Protein AF-A0A6M3KTJ4-F1 (afdb_monomer)

Organism: NCBI:txid1070528

Nearest PDB structures (foldseek):
  1l7x-assembly1_B-2  TM=6.005E-01  e=7.332E+00  Homo sapiens

Structure (mmCIF, N/CA/C/O backbone):
data_AF-A0A6M3KTJ4-F1
#
_entry.id   AF-A0A6M3KTJ4-F1
#
loop_
_atom_site.group_PDB
_atom_site.id
_atom_site.type_symbol
_atom_site.label_atom_id
_atom_site.label_alt_id
_atom_site.label_comp_id
_atom_site.label_asym_id
_atom_site.label_entity_id
_atom_site.label_seq_id
_atom_site.pdbx_PDB_ins_code
_atom_site.Cartn_x
_atom_site.Cartn_y
_atom_site.Cartn_z
_atom_site.occupancy
_atom_site.B_iso_or_equiv
_atom_site.auth_seq_id
_atom_site.auth_comp_id
_atom_site.auth_asym_id
_atom_site.auth_atom_id
_atom_site.pdbx_PDB_model_num
ATOM 1 N N . MET A 1 1 ? -11.665 -12.341 7.293 1.00 63.75 1 MET A N 1
ATOM 2 C CA . MET A 1 1 ? -10.590 -11.445 7.767 1.00 63.75 1 MET A CA 1
ATOM 3 C C . MET A 1 1 ? -9.765 -11.089 6.544 1.00 63.75 1 MET A C 1
ATOM 5 O O . MET A 1 1 ? -9.451 -12.004 5.794 1.00 63.75 1 MET A O 1
ATOM 9 N N . VAL A 1 2 ? -9.536 -9.805 6.265 1.00 77.19 2 VAL A N 1
ATOM 10 C CA . VAL A 1 2 ? -8.692 -9.394 5.128 1.00 77.19 2 VAL A CA 1
ATOM 11 C C . VAL A 1 2 ? -7.258 -9.811 5.452 1.00 77.19 2 VAL A C 1
ATOM 13 O O . VAL A 1 2 ? -6.777 -9.488 6.536 1.00 77.19 2 VAL A O 1
ATOM 16 N N . ASN A 1 3 ? -6.614 -10.576 4.569 1.00 90.00 3 ASN A N 1
ATOM 17 C CA . ASN A 1 3 ? -5.204 -10.921 4.736 1.00 90.00 3 ASN A CA 1
ATOM 18 C C . ASN A 1 3 ? -4.359 -9.706 4.324 1.00 90.00 3 ASN A C 1
ATOM 20 O O . ASN A 1 3 ? -4.553 -9.171 3.234 1.00 90.00 3 ASN A O 1
ATOM 24 N N . TYR A 1 4 ? -3.458 -9.282 5.212 1.00 88.12 4 TYR A N 1
ATOM 25 C CA . TYR A 1 4 ? -2.525 -8.182 4.983 1.00 88.12 4 TYR A CA 1
ATOM 26 C C . TYR A 1 4 ? -1.723 -8.366 3.691 1.00 88.12 4 TYR A C 1
ATOM 28 O O . TYR A 1 4 ? -1.722 -7.477 2.847 1.00 88.12 4 TYR A O 1
ATOM 36 N N . GLU A 1 5 ? -1.111 -9.536 3.508 1.00 91.50 5 GLU A N 1
ATOM 37 C CA . GLU A 1 5 ? -0.212 -9.806 2.381 1.00 91.50 5 GLU A CA 1
ATOM 38 C C . GLU A 1 5 ? -0.961 -9.729 1.043 1.00 91.50 5 GLU A C 1
ATOM 40 O O . GLU A 1 5 ? -0.541 -9.011 0.141 1.00 91.50 5 GLU A O 1
ATOM 45 N N . ASP A 1 6 ? -2.128 -10.375 0.951 1.00 94.44 6 ASP A N 1
ATOM 46 C CA . ASP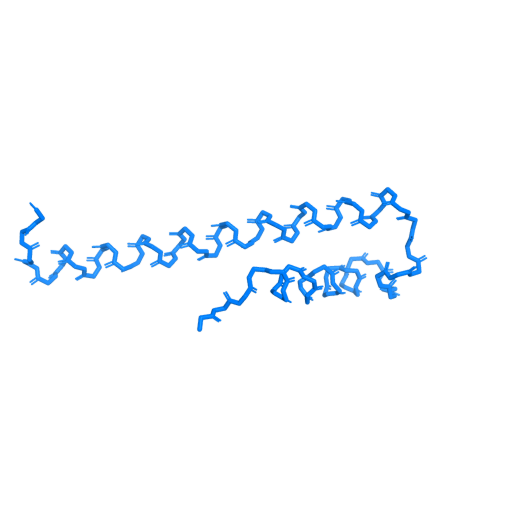 A 1 6 ? -2.977 -10.365 -0.253 1.00 94.44 6 ASP A CA 1
ATOM 47 C C . ASP A 1 6 ? -3.512 -8.958 -0.573 1.00 94.44 6 ASP A C 1
ATOM 49 O O . ASP A 1 6 ? -3.619 -8.564 -1.735 1.00 94.44 6 ASP A O 1
ATOM 53 N 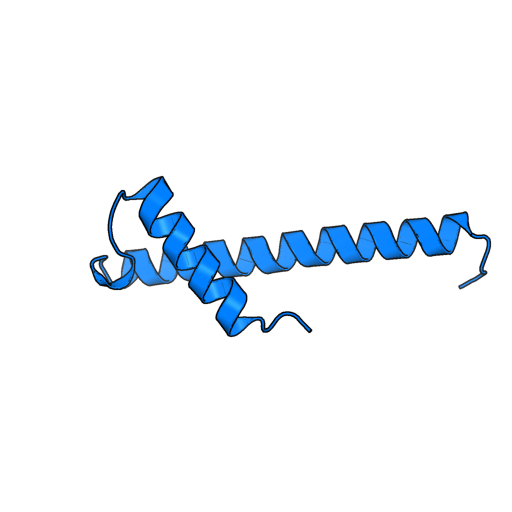N . TRP A 1 7 ? -3.846 -8.169 0.453 1.00 93.94 7 TRP A N 1
ATOM 54 C CA . TRP A 1 7 ? -4.309 -6.799 0.248 1.00 93.94 7 TRP A CA 1
ATOM 55 C C . TRP A 1 7 ? -3.184 -5.908 -0.282 1.00 93.94 7 TRP A C 1
ATOM 57 O O . TRP A 1 7 ? -3.378 -5.196 -1.269 1.00 93.94 7 TRP A O 1
ATOM 67 N N . VAL A 1 8 ? -2.009 -5.974 0.350 1.00 94.81 8 VAL A N 1
ATOM 68 C CA . VAL A 1 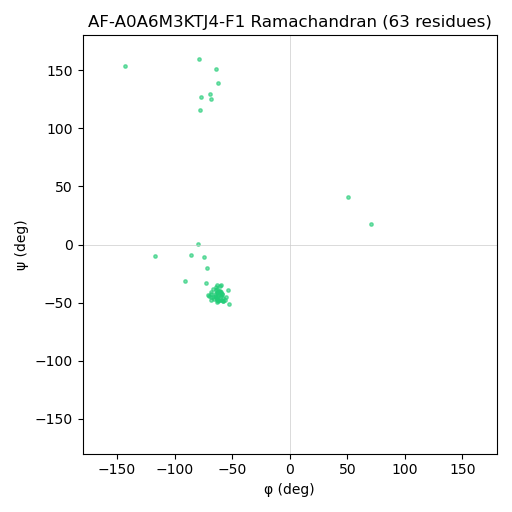8 ? -0.839 -5.171 -0.022 1.00 94.81 8 VAL A CA 1
ATOM 69 C C . VAL A 1 8 ? -0.373 -5.532 -1.429 1.00 94.81 8 VAL A C 1
ATOM 71 O O . VAL A 1 8 ? -0.113 -4.634 -2.226 1.00 94.81 8 VAL A O 1
ATOM 74 N N . GLU A 1 9 ? -0.351 -6.817 -1.784 1.00 95.44 9 GLU A N 1
ATOM 75 C CA . GLU A 1 9 ? 0.018 -7.273 -3.126 1.00 95.44 9 GLU A CA 1
ATOM 76 C C . GLU A 1 9 ? -0.953 -6.752 -4.196 1.00 95.44 9 GLU A C 1
ATOM 78 O O . GLU A 1 9 ? -0.533 -6.149 -5.186 1.00 95.44 9 GLU A O 1
ATOM 83 N N . LYS A 1 10 ? -2.268 -6.874 -3.971 1.00 95.69 10 LYS A N 1
ATOM 84 C CA . LYS A 1 10 ? -3.282 -6.322 -4.888 1.00 95.69 10 LYS A CA 1
ATOM 85 C C . LYS A 1 10 ? -3.159 -4.813 -5.040 1.00 95.69 10 LYS A C 1
ATOM 87 O O . LYS A 1 10 ? -3.299 -4.291 -6.148 1.00 95.69 10 LYS A O 1
ATOM 92 N N . ARG A 1 11 ? -2.906 -4.103 -3.939 1.00 96.50 11 ARG A N 1
ATOM 93 C CA . ARG A 1 11 ? -2.753 -2.649 -3.961 1.00 96.50 11 ARG A CA 1
ATOM 94 C C . ARG A 1 11 ? -1.478 -2.231 -4.691 1.00 96.50 11 ARG A C 1
ATOM 96 O O . ARG A 1 11 ? -1.534 -1.312 -5.501 1.00 96.50 11 ARG A O 1
ATOM 103 N N . ALA A 1 12 ? -0.372 -2.940 -4.489 1.00 96.19 12 ALA A N 1
ATOM 104 C CA . ALA A 1 12 ? 0.876 -2.714 -5.210 1.00 96.19 12 ALA A CA 1
ATOM 105 C C . ALA A 1 12 ? 0.700 -2.879 -6.731 1.00 96.19 12 ALA A C 1
ATOM 107 O O . ALA A 1 12 ? 1.160 -2.032 -7.497 1.00 96.19 12 ALA A O 1
ATOM 108 N N . VAL A 1 13 ? -0.039 -3.904 -7.173 1.00 97.19 13 VAL A N 1
ATOM 109 C CA . VAL A 1 13 ? -0.379 -4.094 -8.596 1.00 97.19 13 VAL A CA 1
ATOM 110 C C . VAL A 1 13 ? -1.216 -2.930 -9.134 1.00 97.19 13 VAL A C 1
ATOM 112 O O . VAL A 1 13 ? -0.918 -2.406 -10.204 1.00 97.19 13 VAL A O 1
ATOM 115 N N . GLN A 1 14 ? -2.217 -2.466 -8.383 1.00 96.50 14 GLN A N 1
ATOM 116 C CA . GLN A 1 14 ? -3.024 -1.306 -8.787 1.00 96.50 14 GLN A CA 1
ATOM 117 C C . GLN A 1 14 ? -2.200 -0.020 -8.8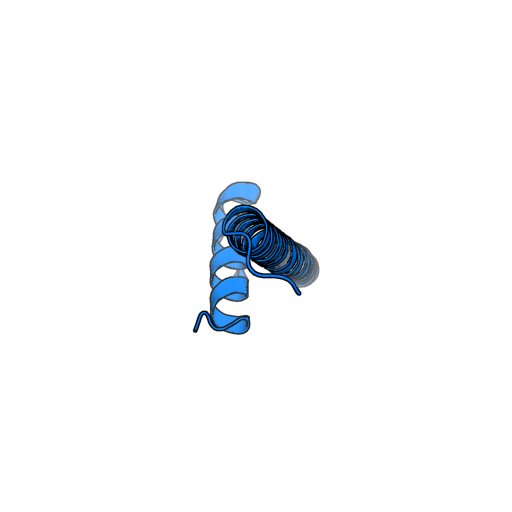92 1.00 96.50 14 GLN A C 1
ATOM 119 O O . GLN A 1 14 ? -2.410 0.771 -9.810 1.00 96.50 14 GLN A O 1
ATOM 124 N N . ILE A 1 15 ? -1.277 0.207 -7.955 1.00 96.12 15 ILE A N 1
ATOM 125 C CA . ILE A 1 15 ? -0.385 1.370 -7.977 1.00 96.12 15 ILE A CA 1
ATOM 126 C C . ILE A 1 15 ? 0.550 1.295 -9.189 1.00 96.12 15 ILE A C 1
ATOM 128 O O . ILE A 1 15 ? 0.734 2.304 -9.869 1.00 96.12 15 ILE A O 1
ATOM 132 N N . ALA A 1 16 ? 1.101 0.116 -9.497 1.00 96.44 16 ALA A N 1
ATOM 133 C CA . ALA A 1 16 ? 1.929 -0.093 -10.684 1.00 96.44 16 ALA A CA 1
ATOM 134 C C . ALA A 1 16 ? 1.175 0.245 -11.979 1.00 96.44 16 ALA A C 1
ATOM 136 O O . ALA A 1 16 ? 1.667 1.035 -12.789 1.00 96.44 16 ALA A O 1
ATOM 137 N N . ASP A 1 17 ? -0.049 -0.265 -12.120 1.00 96.38 17 ASP A N 1
ATOM 138 C CA . ASP A 1 17 ? -0.913 0.015 -13.269 1.00 96.38 17 ASP A CA 1
ATOM 139 C C . ASP A 1 17 ? -1.261 1.512 -13.360 1.00 96.38 17 ASP A C 1
ATOM 141 O O . ASP A 1 17 ? -1.042 2.159 -14.382 1.00 96.38 17 ASP A O 1
ATOM 145 N N . THR A 1 18 ? -1.695 2.114 -12.251 1.00 95.62 18 THR A N 1
ATOM 146 C CA . THR A 1 18 ? -2.178 3.504 -12.236 1.00 95.62 18 THR A CA 1
ATOM 147 C C . THR A 1 18 ? -1.057 4.530 -12.422 1.00 95.62 18 THR A C 1
ATOM 149 O O . THR A 1 18 ? -1.234 5.511 -13.143 1.00 95.62 18 THR A O 1
ATOM 152 N N . GLN A 1 19 ? 0.085 4.353 -11.750 1.00 95.06 19 GLN A N 1
ATOM 153 C CA . GLN A 1 19 ? 1.170 5.343 -11.754 1.00 95.06 19 GLN A CA 1
ATOM 154 C C . GLN A 1 19 ? 2.190 5.113 -12.875 1.00 95.06 19 GLN A C 1
ATOM 156 O O . GLN A 1 19 ? 2.787 6.077 -13.357 1.00 95.06 19 GLN A O 1
ATOM 161 N N . TYR A 1 20 ? 2.419 3.860 -13.277 1.00 90.06 20 TYR A N 1
ATOM 162 C CA . TYR A 1 20 ? 3.489 3.503 -14.215 1.00 90.06 20 TYR A CA 1
ATOM 163 C C . TYR A 1 20 ? 2.969 2.901 -15.523 1.00 90.06 20 TYR A C 1
ATOM 165 O O . TYR A 1 20 ? 3.770 2.766 -16.449 1.00 90.06 20 TYR 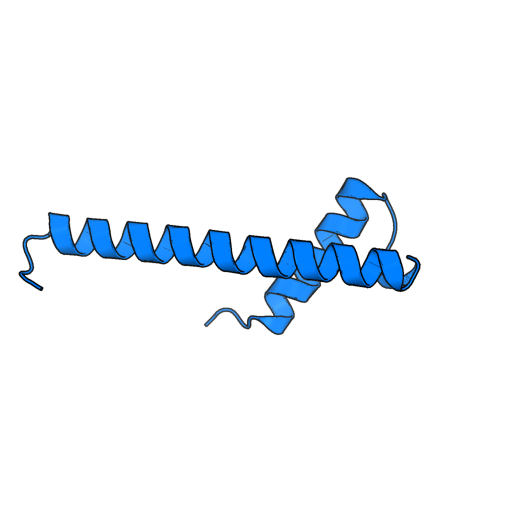A O 1
ATOM 173 N N . ALA A 1 21 ? 1.671 2.574 -15.621 1.00 93.69 21 ALA A N 1
ATOM 174 C CA . ALA A 1 21 ? 1.060 1.892 -16.767 1.00 93.69 21 ALA A CA 1
ATOM 175 C C . ALA A 1 21 ? 1.834 0.623 -17.165 1.00 93.69 21 ALA A C 1
ATOM 177 O O . ALA A 1 21 ? 2.112 0.378 -18.343 1.00 93.69 21 ALA A O 1
ATOM 178 N N . ARG A 1 22 ? 2.273 -0.133 -16.153 1.00 91.81 22 ARG A N 1
ATOM 179 C CA . ARG A 1 22 ? 3.115 -1.324 -16.290 1.00 91.81 22 ARG A CA 1
ATOM 180 C C . ARG A 1 22 ? 2.727 -2.375 -15.268 1.00 91.81 22 ARG A C 1
ATOM 182 O O . ARG A 1 22 ? 2.290 -2.038 -14.168 1.00 91.81 22 ARG A O 1
ATOM 189 N N . ASP A 1 23 ? 2.999 -3.630 -15.611 1.00 94.31 23 ASP A N 1
ATOM 190 C CA . ASP A 1 23 ? 2.923 -4.725 -14.656 1.00 94.31 23 ASP A CA 1
ATOM 191 C C . ASP A 1 23 ? 3.940 -4.521 -13.530 1.00 94.31 23 ASP A C 1
ATOM 193 O O . ASP A 1 23 ? 5.085 -4.119 -13.749 1.00 94.31 23 ASP A O 1
ATOM 197 N N . PHE A 1 24 ? 3.515 -4.816 -12.303 1.00 93.25 24 PHE A N 1
ATOM 198 C CA . PHE A 1 24 ? 4.324 -4.603 -11.105 1.00 93.25 24 PHE A CA 1
ATOM 199 C C . PHE A 1 24 ? 5.692 -5.300 -11.190 1.00 93.25 24 PHE A C 1
ATOM 201 O O . PHE A 1 24 ? 6.721 -4.691 -10.895 1.00 93.25 24 PHE A O 1
ATOM 208 N N . TYR A 1 25 ? 5.714 -6.556 -11.645 1.00 93.31 25 TYR A N 1
ATOM 209 C CA . TYR A 1 25 ? 6.937 -7.360 -11.716 1.00 93.31 25 TYR A CA 1
ATOM 210 C C . TYR A 1 25 ? 7.885 -6.954 -12.859 1.00 93.31 25 TYR A C 1
ATOM 212 O O . TYR A 1 25 ? 9.040 -7.375 -12.851 1.00 93.31 25 TYR A O 1
ATOM 220 N N . ASP A 1 26 ? 7.444 -6.092 -13.783 1.00 96.50 26 ASP A N 1
ATOM 221 C CA . ASP A 1 26 ? 8.286 -5.529 -14.851 1.00 96.50 26 ASP A CA 1
ATOM 222 C C . ASP A 1 26 ? 9.059 -4.277 -14.401 1.00 96.50 26 ASP A C 1
ATOM 224 O O . ASP A 1 26 ? 9.907 -3.743 -15.126 1.00 96.50 26 ASP A O 1
ATOM 228 N N . LEU A 1 27 ? 8.750 -3.756 -13.212 1.00 94.56 27 LEU A N 1
ATOM 229 C CA . LEU A 1 27 ? 9.411 -2.584 -12.652 1.00 94.56 27 LEU A CA 1
ATOM 230 C C . LEU A 1 27 ? 10.771 -2.952 -12.049 1.00 94.56 27 LEU A C 1
ATOM 232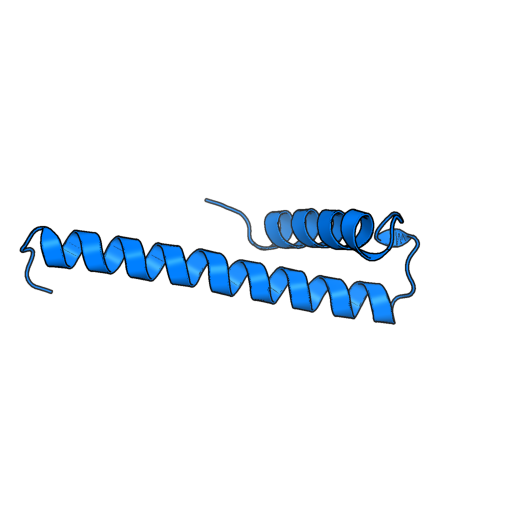 O O . LEU A 1 27 ? 11.028 -4.096 -11.688 1.00 94.56 27 LEU A O 1
ATOM 236 N N . THR A 1 28 ? 11.653 -1.963 -11.891 1.00 97.38 28 THR A N 1
ATOM 237 C CA . THR A 1 28 ? 12.917 -2.175 -11.170 1.00 97.38 28 THR A CA 1
ATOM 238 C C . THR A 1 28 ? 12.650 -2.518 -9.706 1.00 97.38 28 THR A C 1
ATOM 240 O O . THR A 1 28 ? 11.676 -2.031 -9.130 1.00 97.38 28 THR A O 1
ATOM 243 N N . GLU A 1 29 ? 13.542 -3.283 -9.071 1.00 96.56 29 GLU A N 1
ATOM 244 C CA . GLU A 1 29 ? 13.395 -3.648 -7.653 1.00 96.56 29 GLU A CA 1
ATOM 245 C C . GLU A 1 29 ? 13.195 -2.432 -6.738 1.00 96.56 29 GLU A C 1
ATOM 247 O O . GLU A 1 29 ? 12.392 -2.481 -5.810 1.00 96.56 29 GLU A O 1
ATOM 252 N N . ASP A 1 30 ? 13.890 -1.323 -7.000 1.00 97.44 30 ASP A N 1
ATOM 253 C CA . ASP A 1 30 ? 13.738 -0.093 -6.215 1.00 97.44 30 ASP A CA 1
ATOM 254 C C . ASP A 1 30 ? 12.328 0.494 -6.343 1.00 97.44 30 ASP A C 1
ATOM 256 O O . ASP A 1 30 ? 11.738 0.952 -5.361 1.00 97.44 30 ASP A O 1
ATOM 260 N N . THR A 1 31 ? 11.760 0.443 -7.549 1.00 96.12 31 THR A N 1
ATOM 261 C CA . THR A 1 31 ? 10.394 0.909 -7.802 1.00 96.12 31 THR A CA 1
ATOM 262 C C . THR A 1 31 ? 9.384 -0.024 -7.145 1.00 96.12 31 THR A C 1
ATOM 264 O O . THR A 1 31 ? 8.485 0.458 -6.458 1.00 96.12 31 THR A O 1
ATOM 267 N N . GLN A 1 32 ? 9.573 -1.339 -7.277 1.00 96.31 32 GLN A N 1
ATOM 268 C CA . GLN A 1 32 ? 8.745 -2.351 -6.619 1.00 96.31 32 GLN A CA 1
ATOM 269 C C . GLN A 1 32 ? 8.730 -2.155 -5.096 1.00 96.31 32 GLN A C 1
ATOM 271 O O . GLN A 1 32 ? 7.661 -2.091 -4.495 1.00 96.31 32 GLN A O 1
ATOM 276 N N . ARG A 1 33 ? 9.899 -1.967 -4.464 1.00 96.62 33 ARG A N 1
ATOM 277 C CA . ARG A 1 33 ? 10.007 -1.709 -3.015 1.00 96.62 33 ARG A CA 1
ATOM 278 C C . ARG A 1 33 ? 9.294 -0.428 -2.590 1.00 96.62 33 ARG A C 1
ATOM 280 O O . ARG A 1 33 ? 8.692 -0.400 -1.520 1.00 96.62 33 ARG A O 1
ATOM 287 N N . ARG A 1 34 ? 9.380 0.641 -3.388 1.00 97.00 34 ARG A N 1
ATOM 288 C CA . ARG A 1 34 ? 8.681 1.90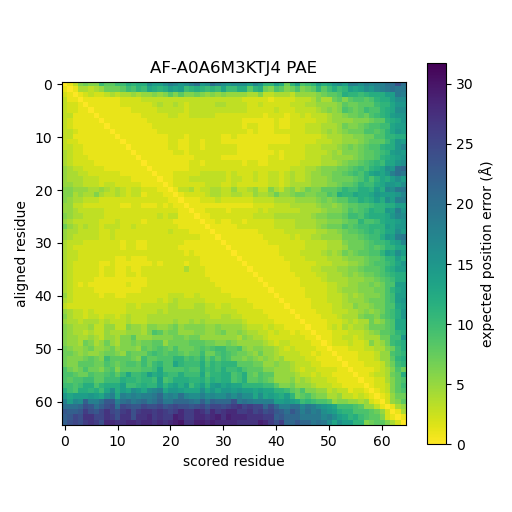0 -3.093 1.00 97.00 34 ARG A CA 1
ATOM 289 C C . ARG A 1 34 ? 7.166 1.722 -3.154 1.00 97.00 34 ARG A C 1
ATOM 291 O O . ARG A 1 34 ? 6.487 2.147 -2.228 1.00 97.00 34 ARG A O 1
ATOM 298 N N . ILE A 1 35 ? 6.669 1.071 -4.203 1.00 96.75 35 ILE A N 1
ATOM 299 C CA . ILE A 1 35 ? 5.241 0.787 -4.370 1.00 96.75 35 ILE A CA 1
ATOM 300 C C . ILE A 1 35 ? 4.731 -0.110 -3.240 1.00 96.75 35 ILE A C 1
ATOM 302 O O . ILE A 1 35 ? 3.661 0.150 -2.703 1.00 96.75 35 ILE A O 1
ATOM 306 N N . PHE A 1 36 ? 5.503 -1.122 -2.831 1.00 95.88 36 PHE A N 1
ATOM 307 C CA . PHE A 1 36 ? 5.136 -1.953 -1.684 1.00 95.88 36 PHE A CA 1
ATOM 308 C C . PHE A 1 36 ? 4.961 -1.122 -0.417 1.00 95.88 36 PHE A C 1
ATOM 310 O O . PHE A 1 36 ? 3.923 -1.224 0.219 1.00 95.88 36 PHE A O 1
ATOM 317 N N . LYS A 1 37 ? 5.912 -0.243 -0.086 1.00 96.25 37 LYS A N 1
ATOM 318 C CA . LYS A 1 37 ? 5.788 0.631 1.093 1.00 96.25 37 LYS A CA 1
ATOM 319 C C . LYS A 1 37 ? 4.575 1.557 1.028 1.00 96.25 37 LYS A C 1
ATOM 321 O O . LYS A 1 37 ? 3.972 1.838 2.057 1.00 96.25 37 LYS A O 1
ATOM 326 N N . GLU A 1 38 ? 4.235 2.044 -0.162 1.00 96.81 38 GLU A N 1
ATOM 327 C CA . GLU A 1 38 ? 3.032 2.854 -0.378 1.00 96.81 38 GLU A CA 1
ATOM 328 C C . GLU A 1 38 ? 1.761 2.026 -0.152 1.00 96.81 38 GLU A C 1
ATOM 330 O O . GLU A 1 38 ? 0.875 2.450 0.582 1.00 96.81 38 GLU A O 1
ATOM 335 N N . ALA A 1 39 ? 1.708 0.802 -0.681 1.00 95.88 39 ALA A N 1
ATOM 336 C CA . ALA A 1 39 ? 0.618 -0.125 -0.406 1.00 95.88 39 ALA A CA 1
ATOM 337 C C . ALA A 1 39 ? 0.510 -0.458 1.096 1.00 95.88 39 ALA A C 1
ATOM 339 O O . ALA A 1 39 ? -0.582 -0.435 1.651 1.00 95.88 39 ALA A O 1
ATOM 340 N N . GLU A 1 40 ? 1.614 -0.714 1.796 1.00 95.06 40 GLU A N 1
ATOM 341 C CA . GLU A 1 40 ? 1.587 -0.950 3.247 1.00 95.06 40 GLU A CA 1
ATOM 342 C C . GLU A 1 40 ? 1.039 0.259 4.025 1.00 95.06 40 GLU A C 1
ATOM 344 O O . GLU A 1 40 ? 0.251 0.084 4.957 1.00 95.06 40 GLU A O 1
ATOM 349 N N . ALA A 1 41 ? 1.403 1.483 3.628 1.00 94.38 41 ALA A N 1
ATOM 350 C CA . ALA A 1 41 ? 0.877 2.705 4.234 1.00 94.38 41 ALA A CA 1
ATOM 351 C C . ALA A 1 41 ? -0.637 2.855 4.001 1.00 94.38 41 ALA A C 1
ATOM 353 O O . ALA A 1 41 ? -1.376 3.079 4.960 1.00 94.38 41 ALA A O 1
ATOM 354 N N . ASP A 1 42 ? -1.114 2.624 2.771 1.00 93.25 42 ASP A N 1
ATOM 355 C CA . ASP A 1 42 ? -2.547 2.672 2.454 1.00 93.25 42 ASP A CA 1
ATOM 356 C C . ASP A 1 42 ? -3.350 1.652 3.289 1.00 93.25 42 ASP A C 1
ATOM 358 O O . ASP A 1 42 ? -4.489 1.921 3.681 1.00 93.25 42 ASP A O 1
ATOM 362 N N . PHE A 1 43 ? -2.774 0.477 3.583 1.00 91.06 43 PHE A N 1
ATOM 363 C CA . PHE A 1 43 ? -3.412 -0.515 4.455 1.00 91.06 43 PHE A CA 1
ATOM 364 C C . PHE A 1 43 ? -3.588 0.038 5.872 1.00 91.06 43 PHE A C 1
ATOM 366 O O . PHE A 1 43 ? -4.679 -0.040 6.442 1.00 91.06 43 PHE A O 1
ATOM 373 N N . VAL A 1 44 ? -2.524 0.600 6.450 1.00 89.94 44 VAL A N 1
ATOM 374 C CA . VAL A 1 44 ? -2.554 1.162 7.808 1.00 89.94 44 VAL A CA 1
ATOM 375 C C . VAL A 1 44 ? -3.580 2.289 7.904 1.00 89.94 44 VAL A C 1
ATOM 377 O O . VAL A 1 44 ? -4.374 2.300 8.848 1.00 89.94 44 VAL A O 1
ATOM 380 N N . ASP A 1 45 ? -3.624 3.181 6.916 1.00 90.25 45 ASP A N 1
ATOM 381 C CA . ASP A 1 45 ? -4.582 4.287 6.874 1.00 90.25 45 ASP A CA 1
ATOM 382 C C . ASP A 1 45 ? -6.026 3.773 6.783 1.00 90.25 45 ASP A C 1
ATOM 384 O O . ASP A 1 45 ? -6.883 4.168 7.580 1.00 90.25 45 ASP A O 1
ATOM 388 N N . TYR A 1 46 ? -6.296 2.818 5.886 1.00 86.75 46 TYR A N 1
ATOM 389 C CA . TYR A 1 46 ? -7.624 2.219 5.731 1.00 86.75 46 TYR A CA 1
ATOM 390 C C . TYR A 1 46 ? -8.132 1.577 7.031 1.00 86.75 46 TYR A C 1
ATOM 392 O O . TYR A 1 46 ? -9.279 1.794 7.438 1.00 86.75 46 TYR A O 1
ATOM 400 N N . PHE A 1 47 ? -7.286 0.803 7.715 1.00 83.69 47 PHE A N 1
ATOM 401 C CA . PHE A 1 47 ? -7.667 0.160 8.973 1.00 83.69 47 PHE A CA 1
ATOM 402 C C . PHE A 1 47 ? -7.778 1.143 10.138 1.00 83.69 47 PHE A C 1
ATOM 404 O O . PHE A 1 47 ? -8.658 0.963 10.981 1.00 83.69 47 PHE A O 1
ATOM 411 N N . SER A 1 48 ? -6.958 2.195 10.165 1.00 87.38 48 SER A N 1
ATOM 412 C CA . SER A 1 48 ? -7.059 3.256 11.174 1.00 87.38 48 SER A CA 1
ATOM 413 C C . SER A 1 48 ? -8.394 3.990 11.055 1.00 87.38 48 SER A C 1
ATOM 415 O O . SER A 1 48 ? -9.114 4.111 12.045 1.00 87.38 48 SER A O 1
ATOM 417 N N . MET A 1 49 ? -8.809 4.347 9.835 1.00 87.69 49 MET A N 1
ATOM 418 C CA . MET A 1 49 ? -10.120 4.959 9.589 1.00 87.69 49 MET A CA 1
ATOM 419 C C . MET A 1 49 ? -11.283 4.051 10.010 1.00 87.69 49 MET A C 1
ATOM 421 O O . MET A 1 49 ? -12.268 4.514 10.586 1.00 87.69 49 MET A O 1
ATOM 425 N N . MET A 1 50 ? -11.195 2.744 9.740 1.00 84.69 50 MET A N 1
ATOM 426 C CA . MET A 1 50 ? -12.225 1.801 10.186 1.00 84.69 50 MET A CA 1
ATOM 427 C C . MET A 1 50 ? -12.269 1.658 11.711 1.00 84.69 50 MET A C 1
ATOM 429 O O . MET A 1 50 ? -13.358 1.540 12.275 1.00 84.69 50 MET A O 1
ATOM 433 N N . ALA A 1 51 ? -11.111 1.660 12.375 1.00 83.50 51 ALA A N 1
ATOM 434 C CA . ALA A 1 51 ? -11.021 1.596 13.829 1.00 83.50 51 ALA A CA 1
ATOM 435 C C . ALA A 1 51 ? -11.624 2.847 14.484 1.00 83.50 51 ALA A C 1
ATOM 437 O O . ALA A 1 51 ? -12.421 2.717 15.413 1.00 83.50 51 ALA A O 1
ATOM 438 N N . GLU A 1 52 ? -11.324 4.037 13.960 1.00 83.94 52 GLU A N 1
ATOM 439 C CA . GLU A 1 52 ? -11.929 5.298 14.404 1.00 83.94 52 GLU A CA 1
ATOM 440 C C . GLU A 1 52 ? -13.451 5.288 14.213 1.00 83.94 52 GLU A C 1
ATOM 442 O O . GLU A 1 52 ? -14.195 5.550 15.157 1.00 83.94 52 GLU A O 1
ATOM 447 N N . ALA A 1 53 ? -13.940 4.873 13.040 1.00 83.31 53 ALA A N 1
ATOM 448 C CA . ALA A 1 53 ? -15.376 4.789 12.773 1.00 83.31 53 ALA A CA 1
ATOM 449 C C . ALA A 1 53 ? -16.097 3.768 13.677 1.00 83.31 53 ALA A C 1
ATOM 451 O O . ALA A 1 53 ? -17.254 3.968 14.063 1.00 83.31 53 ALA A O 1
ATOM 452 N N . ALA A 1 54 ? -15.436 2.658 14.018 1.00 82.06 54 ALA A N 1
ATOM 453 C CA . ALA A 1 54 ? -15.963 1.685 14.970 1.00 82.06 54 ALA A CA 1
ATOM 454 C C . ALA A 1 54 ? -16.012 2.263 16.392 1.00 82.06 54 ALA A C 1
ATOM 456 O O . ALA A 1 54 ? -17.019 2.091 17.082 1.00 82.06 54 ALA A O 1
ATOM 457 N N . TYR A 1 55 ? -14.962 2.976 16.805 1.00 78.88 55 TYR A N 1
ATOM 458 C CA . TYR A 1 55 ? -14.888 3.650 18.098 1.00 78.88 55 TYR A CA 1
ATOM 459 C C . TYR A 1 55 ? -15.978 4.717 18.250 1.00 78.88 55 TYR A C 1
ATOM 461 O O . TYR A 1 55 ? -16.712 4.702 19.240 1.00 78.88 55 TYR A O 1
ATOM 469 N N . ASP A 1 56 ? -16.154 5.584 17.249 1.00 82.00 56 ASP A N 1
ATOM 470 C CA . ASP A 1 56 ? -17.201 6.609 17.248 1.00 82.00 56 ASP A CA 1
ATOM 471 C C . ASP A 1 56 ? -18.595 5.986 17.357 1.00 82.00 56 ASP A C 1
ATOM 473 O O . ASP A 1 56 ? -19.409 6.427 18.165 1.00 82.00 56 ASP A O 1
ATOM 477 N N . ARG A 1 57 ? -18.859 4.889 16.634 1.00 78.88 57 ARG A N 1
ATOM 478 C CA . ARG A 1 57 ? -20.143 4.181 16.734 1.00 78.88 57 ARG A CA 1
ATOM 479 C C . ARG A 1 57 ? -20.386 3.605 18.136 1.00 78.88 57 ARG A C 1
ATOM 481 O O . ARG A 1 57 ? -21.525 3.636 18.592 1.00 78.88 57 ARG A O 1
ATOM 488 N N . ILE A 1 58 ? -19.364 3.076 18.814 1.00 77.25 58 ILE A N 1
ATOM 489 C CA . ILE A 1 58 ? -19.496 2.543 20.184 1.00 77.25 58 ILE A CA 1
ATOM 490 C C . ILE A 1 58 ? -19.759 3.679 21.178 1.00 77.25 58 ILE A C 1
ATOM 492 O O . ILE A 1 58 ? -20.670 3.571 22.002 1.00 77.25 58 ILE A O 1
ATOM 496 N N . ARG A 1 59 ? -19.014 4.786 21.061 1.00 75.19 59 ARG A N 1
ATOM 497 C CA . ARG A 1 59 ? -19.214 5.988 21.880 1.00 75.19 59 ARG A CA 1
ATOM 498 C C . ARG A 1 59 ? -20.630 6.542 21.712 1.00 75.19 59 ARG A C 1
ATOM 500 O O . ARG A 1 59 ? -21.305 6.815 22.702 1.00 75.19 59 ARG A O 1
ATOM 507 N N . ASP A 1 60 ? -21.091 6.671 20.472 1.00 75.56 60 ASP A N 1
ATOM 508 C CA . ASP A 1 60 ? -22.390 7.264 20.145 1.00 75.56 60 ASP A CA 1
ATOM 509 C C . ASP A 1 60 ? -23.570 6.345 20.527 1.00 75.56 60 ASP A C 1
ATOM 511 O O . ASP A 1 60 ? -24.688 6.819 20.729 1.00 75.56 60 ASP A O 1
ATOM 515 N N . GLN A 1 61 ? -23.332 5.038 20.699 1.00 72.00 61 GLN A N 1
ATOM 516 C CA . GLN A 1 61 ? -24.307 4.087 21.253 1.00 72.00 61 GLN A CA 1
ATOM 517 C C . GLN A 1 61 ? -24.413 4.134 22.788 1.00 72.00 61 GLN A C 1
ATOM 519 O O . GLN A 1 61 ? -25.215 3.399 23.365 1.00 72.00 61 GLN A O 1
ATOM 524 N N . GLY A 1 62 ? -23.650 5.001 23.461 1.00 55.00 62 GLY A N 1
ATOM 525 C CA . GLY A 1 62 ? -23.746 5.214 24.906 1.00 55.00 62 GLY A CA 1
ATOM 526 C C . GLY A 1 62 ? -23.231 4.048 25.752 1.00 55.00 62 GLY A C 1
ATOM 527 O O . GLY A 1 62 ? -23.561 3.973 26.935 1.00 55.00 62 GLY A O 1
ATOM 528 N N . VAL A 1 63 ? -22.439 3.139 25.171 1.00 57.41 63 VAL A N 1
ATOM 529 C CA . VAL A 1 63 ? -21.759 2.077 25.922 1.00 57.41 63 VAL A CA 1
ATOM 530 C C . VAL A 1 63 ? -20.545 2.707 26.620 1.00 57.41 63 VAL A C 1
ATOM 532 O O . VAL A 1 63 ? -19.651 3.192 25.926 1.00 57.41 63 VAL A O 1
ATOM 535 N N . PRO A 1 64 ? -20.488 2.753 27.965 1.00 55.16 64 PRO A N 1
ATOM 536 C CA . PRO A 1 64 ? -19.316 3.266 28.660 1.00 55.16 64 PRO A CA 1
ATOM 537 C C . PRO A 1 64 ? -18.140 2.298 28.467 1.00 55.16 64 PRO A C 1
ATOM 539 O O . PRO A 1 64 ? -18.307 1.092 28.664 1.00 55.16 64 PRO A O 1
ATOM 542 N N . LEU A 1 65 ? -16.986 2.838 28.057 1.00 60.25 65 LEU A N 1
ATOM 543 C CA . LEU 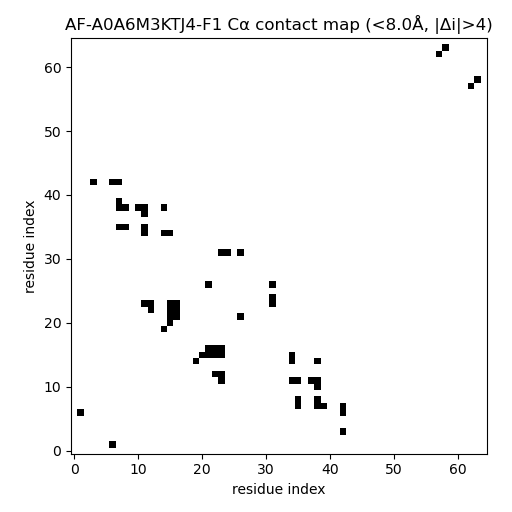A 1 65 ? -15.702 2.131 27.953 1.00 60.25 65 LEU A CA 1
ATOM 544 C C . LEU A 1 65 ? -15.039 1.959 29.323 1.00 60.25 65 LEU A C 1
ATOM 546 O O . LEU A 1 65 ? -15.126 2.908 30.137 1.00 60.25 65 LEU A O 1
#

Sequence (65 aa):
MVNYEDWVEKRAVQIADTQYARDFYDLTEDTQRRIFKEAEADFVDYFSMMAEAAYDRIRDQGVPL

Foldseek 3Di:
DDDLVVQLVVQLQVCCCPVVVDGLVVDDPVSNVVSSVVSNVVVVVVVVVVVVVVVVVCVVVVPDD

Mean predicted aligned error: 5.86 Å

Secondary structure (DSSP, 8-state):
---HHHHHHHHHHHHIIIIISS-GGGS-HHHHHHHHHHHHHHHHHHHHHHHHHHHHHHHHTT---

pLDDT: mean 8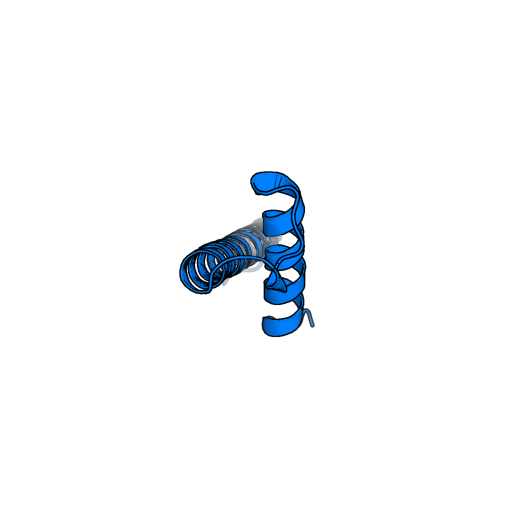8.34, std 10.91, range [55.0, 97.44]

Solvent-accessible surface area (backbone atoms only — not comparable to full-atom values): 3680 Å² total; per-residue (Å²): 131,88,52,66,67,64,49,30,52,55,42,23,40,50,48,24,40,73,78,66,73,38,62,44,88,78,46,54,68,70,54,42,53,51,41,43,54,50,21,51,49,54,49,53,52,56,51,48,54,51,50,51,55,51,49,52,54,44,54,75,67,68,56,85,130

Radius of gyration: 16.32 Å; Cα contacts (8 Å, |Δi|>4): 34; chains: 1; bounding box: 38×19×45 Å